Protein AF-A0A081D1H1-F1 (afdb_monomer_lite)

Organism: NCBI:txid1368415

Radius of gyration: 19.1 Å; chains: 1; bounding box: 32×38×66 Å

pLDDT: mean 83.05, std 12.56, range [52.34, 97.0]

Foldseek 3Di:
DVVDDLLRLLVVLVVLLVLLVVLCVLLQNDDDPDDDLSVVSNVVSVCSVVVNDDPVVSVVSVVVSVVSNVVSVVSVVVVHHDDDDDPPDDDPPDDDD

Sequence (97 aa):
MERLDAFQKRRMLERAVATIADLRDAAGIPKGPGRDIVLDIHTTALSVERGWRNDRQVREAFLLAAGMIRDLHIVLDSGTKVSLVLNRTGFAGGSNF

Secondary structure (DSSP, 8-state):
-TTS-HHHHHHHHHHHHHHHHHHHHHTT----SS--HHHHHHHHHHHHTTT-S-HHHHHHHHHHHHHHHHHHHHHHHTT------------------

Structure (mmCIF, N/CA/C/O backbone):
data_AF-A0A081D1H1-F1
#
_entry.id   AF-A0A081D1H1-F1
#
loop_
_atom_site.group_PDB
_atom_site.id
_atom_site.type_symbol
_atom_site.label_atom_id
_atom_site.label_alt_id
_atom_site.label_comp_id
_atom_site.label_asym_id
_atom_site.label_entity_id
_atom_site.label_seq_id
_atom_site.pdbx_PDB_ins_code
_atom_site.Cartn_x
_atom_site.Cartn_y
_atom_site.Cartn_z
_atom_site.occupancy
_atom_site.B_iso_or_equiv
_atom_site.auth_seq_id
_atom_site.auth_comp_id
_atom_site.auth_asym_id
_atom_site.auth_atom_id
_atom_site.pdbx_PDB_model_num
ATOM 1 N N . MET A 1 1 ? 4.954 -11.660 -14.137 1.00 57.94 1 MET A N 1
ATOM 2 C CA . MET A 1 1 ? 5.851 -10.484 -14.207 1.00 57.94 1 MET A CA 1
ATOM 3 C C . MET A 1 1 ? 6.349 -10.230 -15.622 1.00 57.94 1 MET A C 1
ATOM 5 O O . MET A 1 1 ? 6.430 -9.067 -15.980 1.00 57.94 1 MET A O 1
ATOM 9 N N . GLU A 1 2 ? 6.602 -11.266 -16.433 1.00 59.81 2 GLU A N 1
ATOM 10 C CA . GLU A 1 2 ? 7.056 -11.136 -17.837 1.00 59.81 2 GLU A CA 1
ATOM 11 C C . GLU A 1 2 ? 6.079 -10.434 -18.798 1.00 59.81 2 GLU A C 1
ATOM 13 O O . GLU A 1 2 ? 6.488 -10.005 -19.866 1.00 59.81 2 GLU A O 1
ATOM 18 N N . ARG A 1 3 ? 4.797 -10.284 -18.435 1.00 68.75 3 ARG A N 1
ATOM 19 C CA . ARG A 1 3 ? 3.779 -9.624 -19.278 1.00 68.75 3 ARG A CA 1
ATOM 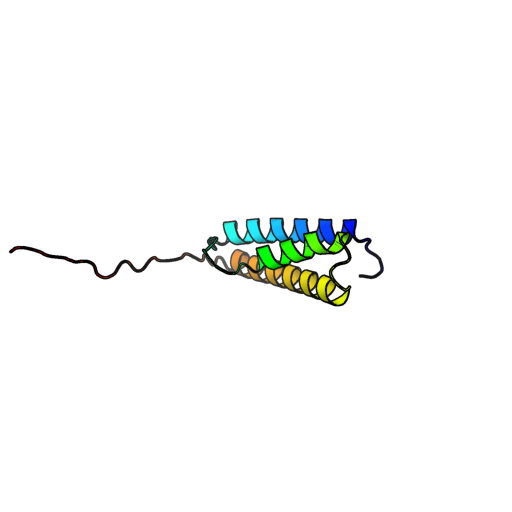20 C C . ARG A 1 3 ? 3.586 -8.126 -19.020 1.00 68.75 3 ARG A C 1
ATOM 22 O O . ARG A 1 3 ? 2.798 -7.518 -19.732 1.00 68.75 3 ARG A O 1
ATOM 29 N N . LEU A 1 4 ? 4.221 -7.561 -17.990 1.00 77.56 4 LEU A N 1
ATOM 30 C CA . LEU A 1 4 ? 4.087 -6.141 -17.653 1.00 77.56 4 LEU A CA 1
ATOM 31 C C . LEU A 1 4 ? 5.370 -5.404 -18.018 1.00 77.56 4 LEU A C 1
ATOM 33 O O . LEU A 1 4 ? 6.455 -5.822 -17.603 1.00 77.56 4 LEU A O 1
ATOM 37 N N . ASP A 1 5 ? 5.240 -4.294 -18.736 1.00 85.69 5 ASP A N 1
ATOM 38 C CA . ASP A 1 5 ? 6.367 -3.396 -18.970 1.00 85.69 5 ASP A CA 1
ATOM 39 C C . ASP A 1 5 ? 6.758 -2.637 -17.682 1.00 85.69 5 ASP A C 1
ATOM 41 O O . ASP A 1 5 ? 6.074 -2.688 -16.650 1.00 85.69 5 ASP A O 1
ATOM 45 N N . ALA A 1 6 ? 7.905 -1.955 -17.708 1.00 84.69 6 ALA A N 1
ATOM 46 C CA . ALA A 1 6 ? 8.422 -1.236 -16.545 1.00 84.69 6 ALA A CA 1
ATOM 47 C C . ALA A 1 6 ? 7.479 -0.115 -16.065 1.00 84.69 6 ALA A C 1
ATOM 49 O O . ALA A 1 6 ? 7.323 0.077 -14.856 1.00 84.69 6 ALA A O 1
ATOM 50 N N . PHE A 1 7 ? 6.807 0.571 -16.993 1.00 87.19 7 PHE A N 1
ATOM 51 C CA . PHE A 1 7 ? 5.856 1.639 -16.691 1.00 87.19 7 PHE A CA 1
ATOM 52 C C . PHE A 1 7 ? 4.606 1.086 -15.998 1.00 87.19 7 PHE A C 1
ATOM 54 O O . PHE A 1 7 ? 4.170 1.609 -14.972 1.00 87.19 7 PHE A O 1
ATOM 61 N N . GLN A 1 8 ? 4.060 -0.020 -16.502 1.00 90.12 8 GLN A N 1
ATOM 62 C CA . GLN A 1 8 ? 2.934 -0.735 -15.915 1.00 90.12 8 GLN A CA 1
ATOM 63 C C . GLN A 1 8 ? 3.286 -1.257 -14.520 1.00 90.12 8 GLN A C 1
ATOM 65 O O . GLN A 1 8 ? 2.516 -1.057 -13.579 1.00 90.12 8 GLN A O 1
ATOM 70 N N . LYS A 1 9 ? 4.471 -1.862 -14.355 1.00 89.88 9 LYS A N 1
ATOM 71 C CA . LYS A 1 9 ? 4.977 -2.314 -13.049 1.00 89.88 9 LYS A CA 1
ATOM 72 C C . LYS A 1 9 ? 5.069 -1.146 -12.056 1.00 89.88 9 LYS A C 1
ATOM 74 O O . LYS A 1 9 ? 4.540 -1.261 -10.949 1.00 89.88 9 LYS A O 1
ATOM 79 N N . ARG A 1 10 ? 5.665 -0.010 -12.450 1.00 90.94 10 ARG A N 1
ATOM 80 C CA . ARG A 1 10 ? 5.724 1.208 -11.618 1.00 90.94 10 ARG A CA 1
ATOM 81 C C . ARG A 1 10 ? 4.325 1.679 -11.239 1.00 90.94 10 ARG A C 1
ATOM 83 O O . ARG A 1 10 ? 4.027 1.830 -10.057 1.00 90.94 10 ARG A O 1
ATOM 90 N N . ARG A 1 11 ? 3.458 1.885 -12.233 1.00 92.62 11 ARG A N 1
ATOM 91 C CA . ARG A 1 11 ? 2.123 2.455 -12.035 1.00 92.62 11 ARG A CA 1
ATOM 92 C C . ARG A 1 11 ? 1.269 1.600 -11.106 1.00 92.62 11 ARG A C 1
ATOM 94 O O . ARG A 1 11 ? 0.512 2.138 -10.302 1.00 92.62 11 ARG A O 1
ATOM 101 N N . MET A 1 12 ? 1.377 0.277 -11.197 1.00 93.88 12 MET A N 1
ATOM 102 C CA . MET A 1 12 ? 0.658 -0.615 -10.291 1.00 93.88 12 MET A CA 1
ATOM 103 C C . MET A 1 12 ? 1.189 -0.537 -8.855 1.00 93.88 12 MET A C 1
ATOM 105 O O . MET A 1 12 ? 0.380 -0.503 -7.932 1.00 93.88 12 MET A O 1
ATOM 109 N N . LEU A 1 13 ? 2.510 -0.458 -8.650 1.00 93.44 13 LEU A N 1
ATOM 110 C CA . LEU A 1 13 ? 3.082 -0.277 -7.310 1.00 93.44 13 LEU A CA 1
ATOM 111 C C . LEU A 1 13 ? 2.707 1.081 -6.702 1.00 93.44 13 LEU A C 1
ATOM 113 O O . LEU A 1 13 ? 2.359 1.139 -5.529 1.00 93.44 13 LEU A O 1
ATOM 117 N N . GLU A 1 14 ? 2.704 2.159 -7.490 1.00 93.94 14 GLU A N 1
ATOM 118 C CA . GLU A 1 14 ? 2.231 3.480 -7.043 1.00 93.94 14 GLU A CA 1
ATOM 119 C C . GLU A 1 14 ? 0.766 3.447 -6.602 1.00 93.94 14 GLU A C 1
ATOM 121 O O . GLU A 1 14 ? 0.411 4.000 -5.562 1.00 93.94 14 GLU A O 1
ATOM 126 N N . ARG A 1 15 ? -0.092 2.763 -7.369 1.00 95.19 15 ARG A N 1
ATOM 127 C CA . ARG A 1 15 ? -1.496 2.575 -6.987 1.00 95.19 15 ARG A CA 1
ATOM 128 C C . ARG A 1 15 ? -1.623 1.768 -5.703 1.00 95.19 15 ARG A C 1
ATOM 130 O O . ARG A 1 15 ? -2.408 2.148 -4.845 1.00 95.19 15 ARG A O 1
ATOM 137 N N . ALA A 1 16 ? -0.845 0.697 -5.556 1.00 95.50 16 ALA A N 1
ATOM 138 C CA . ALA A 1 16 ? -0.847 -0.099 -4.335 1.00 95.50 16 ALA A CA 1
ATOM 139 C C . ALA A 1 16 ? -0.404 0.730 -3.119 1.00 95.50 16 ALA A C 1
ATOM 141 O O . ALA A 1 16 ? -1.031 0.645 -2.071 1.00 95.50 16 ALA A O 1
ATOM 142 N N . VAL A 1 17 ? 0.613 1.584 -3.272 1.00 94.62 17 VAL A N 1
ATOM 143 C CA . VAL A 1 17 ? 1.055 2.533 -2.237 1.00 94.62 17 VAL A CA 1
ATOM 144 C C . VAL A 1 17 ? -0.076 3.472 -1.818 1.00 94.62 17 VAL A C 1
ATOM 146 O O . VAL A 1 17 ? -0.324 3.605 -0.621 1.00 94.62 17 VAL A O 1
ATOM 149 N N . ALA A 1 18 ? -0.783 4.079 -2.777 1.00 94.75 18 ALA A N 1
ATOM 150 C CA . ALA A 1 18 ? -1.918 4.955 -2.482 1.00 94.75 18 ALA A CA 1
ATOM 151 C C . ALA A 1 18 ? -3.029 4.200 -1.735 1.00 94.75 18 ALA A C 1
ATOM 153 O O . ALA A 1 18 ? -3.451 4.629 -0.667 1.00 94.75 18 ALA A O 1
ATOM 154 N N . THR A 1 19 ? -3.413 3.015 -2.221 1.00 96.12 19 THR A N 1
ATOM 155 C CA . THR A 1 19 ? -4.417 2.170 -1.561 1.00 96.12 19 THR A CA 1
ATOM 156 C C . THR A 1 19 ? -4.011 1.786 -0.138 1.00 96.12 19 THR A C 1
ATOM 158 O O . THR A 1 19 ? -4.831 1.854 0.770 1.00 96.12 19 THR A O 1
ATOM 161 N N . ILE A 1 20 ? -2.751 1.409 0.094 1.00 95.38 20 ILE A N 1
ATOM 162 C CA . ILE A 1 20 ? -2.263 1.072 1.438 1.00 95.38 20 ILE A CA 1
ATOM 163 C C . ILE A 1 20 ? -2.303 2.300 2.355 1.00 95.38 20 ILE A C 1
ATOM 165 O O . ILE A 1 20 ? -2.658 2.164 3.524 1.00 95.38 20 ILE A O 1
ATOM 169 N N . ALA A 1 21 ? -1.948 3.486 1.854 1.00 92.50 21 ALA A N 1
ATOM 170 C CA . ALA A 1 21 ? -2.019 4.721 2.630 1.00 92.50 21 ALA A CA 1
ATOM 171 C C . ALA A 1 21 ? -3.463 5.039 3.047 1.00 92.50 21 ALA A C 1
ATOM 173 O O . ALA A 1 21 ? -3.704 5.263 4.231 1.00 92.50 21 ALA A O 1
ATOM 174 N N . ASP A 1 22 ? -4.412 4.954 2.114 1.00 93.94 22 ASP A N 1
ATOM 175 C CA . ASP A 1 22 ? -5.833 5.194 2.384 1.00 93.94 22 ASP A CA 1
ATOM 176 C C . ASP A 1 22 ? -6.392 4.190 3.406 1.00 93.94 22 ASP A C 1
ATOM 178 O O . ASP A 1 22 ? -7.078 4.569 4.356 1.00 93.94 22 ASP A O 1
ATOM 182 N N . LEU A 1 23 ? -6.055 2.903 3.259 1.00 94.12 23 LEU A N 1
ATOM 183 C CA . LEU A 1 23 ? -6.482 1.852 4.186 1.00 94.12 23 LEU A CA 1
ATOM 184 C C . LEU A 1 23 ? -5.869 2.026 5.586 1.00 94.12 23 LEU A C 1
ATOM 186 O O . LEU A 1 23 ? -6.545 1.790 6.586 1.00 94.12 23 LEU A O 1
ATOM 190 N N . ARG A 1 24 ? -4.603 2.456 5.679 1.00 92.06 24 ARG A N 1
ATOM 191 C CA . ARG A 1 24 ? -3.958 2.776 6.964 1.00 92.06 24 ARG A CA 1
ATOM 192 C C . ARG A 1 24 ? -4.632 3.956 7.645 1.00 92.06 24 ARG A C 1
ATOM 194 O O . ARG A 1 24 ? -4.908 3.871 8.840 1.00 92.06 24 ARG A O 1
ATOM 201 N N . ASP A 1 25 ? -4.914 5.010 6.887 1.00 90.94 25 ASP A N 1
ATOM 202 C CA . ASP A 1 25 ? -5.590 6.200 7.393 1.00 90.94 25 ASP A CA 1
ATOM 203 C C . ASP A 1 25 ? -7.010 5.826 7.885 1.00 90.94 25 ASP A C 1
ATOM 205 O O . ASP A 1 25 ? -7.398 6.204 8.992 1.00 90.94 25 ASP A O 1
ATOM 209 N N . ALA A 1 26 ? -7.739 4.970 7.155 1.00 91.50 26 ALA A N 1
ATOM 210 C CA . ALA A 1 26 ? -9.041 4.434 7.575 1.00 91.50 26 ALA A CA 1
ATOM 211 C C . ALA A 1 26 ? -8.971 3.556 8.844 1.00 91.50 26 ALA A C 1
ATOM 213 O O . ALA A 1 26 ? -9.862 3.621 9.694 1.00 91.50 26 ALA A O 1
ATOM 214 N N . ALA A 1 27 ? -7.906 2.764 9.003 1.00 89.56 27 ALA A N 1
ATOM 215 C CA . ALA A 1 27 ? -7.675 1.923 10.183 1.00 89.56 27 ALA A CA 1
ATOM 216 C C . ALA A 1 27 ? -7.183 2.721 11.411 1.00 89.56 27 ALA A C 1
ATOM 218 O O . ALA A 1 27 ? -7.041 2.166 12.506 1.00 89.56 27 ALA A O 1
ATOM 219 N N . GLY A 1 28 ? -6.907 4.018 11.237 1.00 88.75 28 GLY A N 1
ATOM 220 C CA . GLY A 1 28 ? -6.343 4.892 12.264 1.00 88.75 28 GLY A CA 1
ATOM 221 C C . GLY A 1 28 ? -4.839 4.707 12.482 1.00 88.75 28 GLY A C 1
ATOM 222 O O . GLY A 1 28 ? -4.298 5.262 13.433 1.00 88.75 28 GLY A O 1
ATOM 223 N N . ILE A 1 29 ? -4.147 3.954 11.619 1.00 87.69 29 ILE A N 1
ATOM 224 C CA . ILE A 1 29 ? -2.712 3.676 11.745 1.00 87.69 29 ILE A CA 1
ATOM 225 C C . ILE A 1 29 ? -1.928 4.950 11.399 1.00 87.69 29 ILE A C 1
ATOM 227 O O . ILE A 1 29 ? -1.855 5.323 10.226 1.00 87.69 29 ILE A O 1
ATOM 231 N N . PRO A 1 30 ? -1.278 5.602 12.375 1.00 79.06 30 PRO A N 1
ATOM 232 C CA . PRO A 1 30 ? -0.599 6.862 12.124 1.00 79.06 30 PRO A CA 1
ATOM 233 C C . PRO A 1 30 ? 0.690 6.674 11.314 1.00 79.06 30 PRO A C 1
ATOM 235 O O . PRO A 1 30 ? 1.326 5.613 11.307 1.00 79.06 30 PRO A O 1
ATOM 238 N N . LYS A 1 31 ? 1.099 7.753 10.644 1.00 78.50 31 LYS A N 1
ATOM 239 C CA . LYS A 1 31 ? 2.401 7.87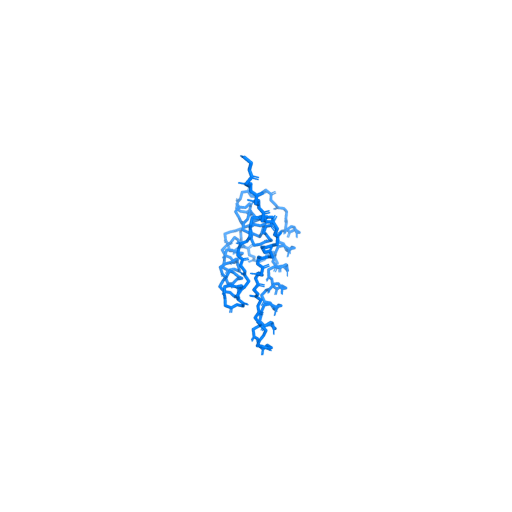5 9.977 1.00 78.50 31 LYS A CA 1
ATOM 240 C C . LYS A 1 31 ? 3.408 8.334 11.036 1.00 78.50 31 LYS A C 1
ATOM 242 O O . LYS A 1 31 ? 3.256 9.414 11.600 1.00 78.50 31 LYS A O 1
ATOM 247 N N . GLY A 1 32 ? 4.371 7.479 11.372 1.00 69.06 32 GLY A N 1
ATOM 248 C CA . GLY A 1 32 ? 5.348 7.731 12.435 1.00 69.06 32 GLY A CA 1
ATOM 249 C C . GLY A 1 32 ? 6.736 8.094 11.896 1.00 69.06 32 GLY A C 1
ATOM 250 O O . GLY A 1 32 ? 7.057 7.741 10.760 1.00 69.06 32 GLY A O 1
ATOM 251 N N . PRO A 1 33 ? 7.585 8.762 12.699 1.00 64.62 33 PRO A N 1
ATOM 252 C CA . PRO A 1 33 ? 8.991 8.948 12.365 1.00 64.62 33 PRO A CA 1
ATOM 253 C C . PRO A 1 33 ? 9.700 7.590 12.444 1.00 64.62 33 PRO A C 1
ATOM 255 O O . PRO A 1 33 ? 9.917 7.046 13.523 1.00 64.62 33 PRO A O 1
ATOM 258 N N . GLY A 1 34 ? 10.012 6.999 11.294 1.00 71.06 34 GLY A N 1
ATOM 259 C CA . GLY A 1 34 ? 10.642 5.686 11.227 1.00 71.06 34 GLY A CA 1
ATOM 260 C C . GLY A 1 34 ? 10.619 5.099 9.824 1.00 71.06 34 GLY A C 1
ATOM 261 O O . GLY A 1 34 ? 10.096 5.700 8.886 1.00 71.06 34 GLY A O 1
ATOM 262 N N . ARG A 1 35 ? 11.203 3.908 9.682 1.00 74.88 35 ARG A N 1
ATOM 263 C CA . ARG A 1 35 ? 11.157 3.165 8.424 1.00 74.88 35 ARG A CA 1
ATOM 264 C C . ARG A 1 35 ? 9.714 2.762 8.134 1.00 74.88 35 ARG A C 1
ATOM 266 O O . ARG A 1 35 ? 9.133 1.967 8.868 1.00 74.88 35 ARG A O 1
ATOM 273 N N . ASP A 1 36 ? 9.164 3.301 7.054 1.00 83.19 36 ASP A N 1
ATOM 274 C CA . ASP A 1 36 ? 7.825 2.970 6.581 1.00 83.19 36 ASP A CA 1
ATOM 275 C C . ASP A 1 36 ? 7.922 1.998 5.400 1.00 83.19 36 ASP A C 1
A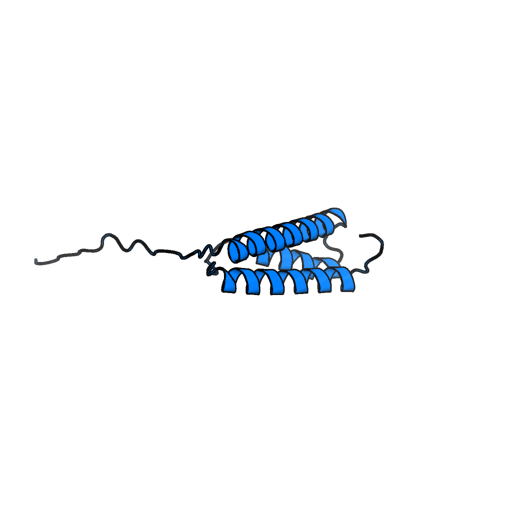TOM 277 O O . ASP A 1 36 ? 8.505 2.314 4.364 1.00 83.19 36 ASP A O 1
ATOM 281 N N . ILE A 1 37 ? 7.329 0.812 5.537 1.00 84.19 37 ILE A N 1
ATOM 282 C CA . ILE A 1 37 ? 7.302 -0.189 4.461 1.00 84.19 37 ILE A CA 1
ATOM 283 C C . ILE A 1 37 ? 6.602 0.364 3.207 1.00 84.19 37 ILE A C 1
ATOM 285 O O . ILE A 1 37 ? 6.983 0.026 2.087 1.00 84.19 37 ILE A O 1
ATOM 289 N N . VAL A 1 38 ? 5.632 1.271 3.360 1.00 86.56 38 VAL A N 1
ATOM 290 C CA . VAL A 1 38 ? 4.982 1.953 2.230 1.00 86.56 38 VAL A CA 1
ATOM 291 C C . VAL A 1 38 ? 5.990 2.799 1.447 1.00 86.56 38 VAL A C 1
ATOM 293 O O . VAL A 1 38 ? 5.961 2.813 0.214 1.00 86.56 38 VAL A O 1
ATOM 296 N N . LEU A 1 39 ? 6.932 3.446 2.143 1.00 87.31 39 LEU A N 1
ATOM 297 C CA . LEU A 1 39 ? 8.020 4.201 1.521 1.00 87.31 39 LEU A CA 1
ATOM 298 C C . LEU A 1 39 ? 9.015 3.274 0.807 1.00 87.31 39 LEU A C 1
ATOM 300 O O . LEU A 1 39 ? 9.479 3.607 -0.284 1.00 87.31 39 LEU A O 1
ATOM 304 N N . ASP A 1 40 ? 9.301 2.096 1.364 1.00 87.62 40 ASP A N 1
ATOM 305 C CA . ASP A 1 40 ? 10.156 1.090 0.716 1.00 87.62 40 ASP A CA 1
ATOM 306 C C . ASP A 1 40 ? 9.527 0.572 -0.596 1.00 87.62 40 ASP A C 1
ATOM 308 O O . ASP A 1 40 ? 10.213 0.434 -1.619 1.00 87.62 40 ASP A O 1
ATOM 312 N N . ILE A 1 41 ? 8.208 0.336 -0.604 1.00 88.56 41 ILE A N 1
ATOM 313 C CA . ILE A 1 41 ? 7.457 -0.062 -1.807 1.00 88.56 41 ILE A CA 1
ATOM 314 C C . ILE A 1 41 ? 7.472 1.072 -2.840 1.00 88.56 41 ILE A C 1
ATOM 316 O O . ILE A 1 41 ? 7.752 0.823 -4.016 1.00 88.56 41 ILE A O 1
ATOM 320 N N . HIS A 1 42 ? 7.241 2.318 -2.417 1.00 88.44 42 HIS A N 1
ATOM 321 C CA . HIS A 1 42 ? 7.285 3.479 -3.309 1.00 88.44 42 HIS A CA 1
ATOM 322 C C . HIS A 1 42 ? 8.679 3.685 -3.917 1.00 88.44 42 HIS A C 1
ATOM 324 O O . HIS A 1 42 ? 8.820 3.854 -5.127 1.00 88.44 42 HIS A O 1
ATOM 330 N N . THR A 1 43 ? 9.729 3.564 -3.104 1.00 88.31 43 THR A N 1
ATOM 331 C CA . THR A 1 43 ? 11.123 3.628 -3.562 1.00 88.31 43 THR A CA 1
ATOM 332 C C . THR A 1 43 ? 11.408 2.540 -4.595 1.00 88.31 43 THR A C 1
ATOM 334 O O . THR A 1 43 ? 12.045 2.796 -5.620 1.00 88.31 43 THR A O 1
ATOM 337 N N . THR A 1 44 ? 10.897 1.326 -4.374 1.00 86.44 44 THR A N 1
ATOM 338 C CA . THR A 1 44 ? 11.016 0.236 -5.349 1.00 86.44 44 THR A CA 1
ATOM 339 C C . THR A 1 44 ? 10.301 0.582 -6.653 1.00 86.44 44 THR A C 1
ATOM 341 O O . THR A 1 44 ? 10.904 0.402 -7.707 1.00 86.44 44 THR A O 1
ATOM 344 N N . ALA A 1 45 ? 9.093 1.155 -6.599 1.00 86.19 45 ALA A N 1
ATOM 345 C CA . ALA A 1 45 ? 8.344 1.600 -7.778 1.00 86.19 45 ALA A CA 1
ATOM 346 C C . ALA A 1 45 ? 9.145 2.595 -8.635 1.00 86.19 45 ALA A C 1
ATOM 348 O O . ALA A 1 45 ? 9.299 2.389 -9.839 1.00 86.19 45 ALA A O 1
ATOM 349 N N . LEU A 1 46 ? 9.733 3.619 -8.006 1.00 87.19 46 LEU A N 1
ATOM 350 C CA . LEU A 1 46 ? 10.570 4.621 -8.682 1.00 87.19 46 LEU A CA 1
ATOM 351 C C . LEU A 1 46 ? 11.842 4.020 -9.304 1.00 87.19 46 LEU A C 1
ATOM 353 O O . LEU A 1 46 ? 12.387 4.557 -10.268 1.00 87.19 46 LEU A O 1
ATOM 357 N N . SER A 1 47 ? 12.312 2.897 -8.761 1.00 86.00 47 SER A N 1
ATOM 358 C CA . SER A 1 47 ? 13.512 2.199 -9.228 1.00 86.00 47 SER A CA 1
ATOM 359 C C . SER A 1 47 ? 13.252 1.287 -10.433 1.00 86.00 47 SER A C 1
ATOM 361 O O . SER A 1 47 ? 14.203 0.931 -11.130 1.00 86.00 47 SER A O 1
ATOM 363 N N . VAL A 1 48 ? 11.992 0.895 -10.681 1.00 82.62 48 VAL A N 1
ATOM 364 C CA . VAL A 1 48 ? 11.625 -0.056 -11.748 1.00 82.62 48 VAL A CA 1
ATOM 365 C C . VAL A 1 48 ? 11.955 0.503 -13.128 1.00 82.62 48 VAL A C 1
ATOM 367 O O . VAL A 1 48 ? 12.606 -0.171 -13.919 1.00 82.62 48 VAL A O 1
ATOM 370 N N . GLU A 1 49 ? 11.562 1.745 -13.412 1.00 76.31 49 GLU A N 1
ATOM 371 C CA . GLU A 1 49 ? 11.824 2.367 -14.720 1.00 76.31 49 GLU A CA 1
ATOM 372 C C . GLU A 1 49 ? 13.300 2.678 -14.953 1.00 76.31 49 GLU A C 1
ATOM 374 O O . GLU A 1 49 ? 13.747 2.744 -16.092 1.00 76.31 49 GLU A O 1
ATOM 379 N N . ARG A 1 50 ? 14.076 2.825 -13.875 1.00 75.50 50 ARG A N 1
ATOM 380 C CA . ARG A 1 50 ? 15.522 3.046 -13.960 1.00 75.50 50 ARG A CA 1
ATOM 381 C C . ARG A 1 50 ? 16.304 1.755 -14.228 1.00 75.50 50 ARG A C 1
ATOM 383 O O . ARG A 1 50 ? 17.516 1.816 -14.398 1.00 75.50 50 ARG A O 1
ATOM 390 N N . GLY A 1 51 ? 15.643 0.592 -14.223 1.00 72.12 51 GLY A N 1
ATOM 391 C CA . GLY A 1 51 ? 16.291 -0.716 -14.365 1.00 72.12 51 GLY A CA 1
ATOM 392 C C . GLY A 1 51 ? 17.173 -1.101 -13.171 1.00 72.12 51 GLY A C 1
ATOM 393 O O . GLY A 1 51 ? 17.962 -2.035 -13.255 1.00 72.12 51 GLY A O 1
ATOM 394 N N . TRP A 1 52 ? 17.060 -0.388 -12.046 1.00 72.81 52 TRP A N 1
ATOM 395 C CA . TRP A 1 52 ? 17.931 -0.564 -10.875 1.00 72.81 52 TRP A CA 1
ATOM 396 C C . TRP A 1 52 ? 17.528 -1.745 -9.983 1.00 72.81 52 TRP A C 1
ATOM 398 O O . TRP A 1 52 ? 18.226 -2.071 -9.025 1.00 72.81 52 TRP A O 1
ATOM 408 N N . ARG A 1 53 ? 16.387 -2.379 -10.267 1.00 72.69 53 ARG A N 1
ATOM 409 C CA . ARG A 1 53 ? 15.854 -3.522 -9.520 1.00 72.69 53 ARG A CA 1
ATOM 410 C C . ARG A 1 53 ? 15.641 -4.696 -10.460 1.00 72.69 53 ARG A C 1
ATOM 412 O O . ARG A 1 53 ? 15.106 -4.528 -11.551 1.00 72.69 53 ARG A O 1
ATOM 419 N N . ASN A 1 54 ? 16.022 -5.888 -10.012 1.00 78.50 54 ASN A N 1
ATOM 420 C CA . ASN A 1 54 ? 15.758 -7.113 -10.763 1.00 78.50 54 ASN A CA 1
ATOM 421 C C . ASN A 1 54 ? 14.289 -7.554 -10.610 1.00 78.50 54 ASN A C 1
ATOM 423 O O . ASN A 1 54 ? 13.598 -7.174 -9.661 1.00 78.50 54 ASN A O 1
ATOM 427 N N . ASP A 1 55 ? 13.810 -8.397 -11.527 1.00 80.88 55 ASP A N 1
ATOM 428 C CA . ASP A 1 55 ? 12.412 -8.853 -11.542 1.00 80.88 55 ASP A CA 1
ATOM 429 C C . ASP A 1 55 ? 11.983 -9.563 -10.249 1.00 80.88 55 ASP A C 1
ATOM 431 O O . ASP A 1 55 ? 10.810 -9.508 -9.868 1.00 80.88 55 ASP A O 1
ATOM 435 N N . ARG A 1 56 ? 12.924 -10.192 -9.533 1.00 85.44 56 ARG A N 1
ATOM 436 C CA . ARG A 1 56 ? 12.660 -10.808 -8.229 1.00 85.44 56 ARG A CA 1
ATOM 437 C C . ARG A 1 56 ? 12.308 -9.759 -7.175 1.00 85.44 56 ARG A C 1
ATOM 439 O O . ARG A 1 56 ? 11.305 -9.928 -6.492 1.00 85.44 56 ARG A O 1
ATOM 446 N N . GLN A 1 57 ? 13.075 -8.676 -7.075 1.00 85.81 57 GLN A N 1
ATOM 447 C CA . GLN A 1 57 ? 12.814 -7.584 -6.132 1.00 85.81 57 GLN A CA 1
ATOM 448 C C . GLN A 1 57 ? 11.490 -6.882 -6.435 1.00 85.81 57 GLN A C 1
ATOM 450 O O . GLN A 1 57 ? 10.728 -6.570 -5.523 1.00 85.81 57 GLN A O 1
ATOM 455 N N . VAL A 1 58 ? 11.180 -6.680 -7.719 1.00 87.12 58 VAL A N 1
ATOM 456 C CA . VAL A 1 58 ? 9.883 -6.125 -8.124 1.00 87.12 58 VAL A CA 1
ATOM 457 C C . VAL A 1 58 ? 8.759 -7.074 -7.707 1.00 87.12 58 VAL A C 1
ATOM 459 O O . VAL A 1 58 ? 7.803 -6.649 -7.064 1.00 87.12 58 VAL A O 1
ATOM 462 N N . ARG A 1 59 ? 8.888 -8.377 -7.984 1.00 90.19 59 ARG A N 1
ATOM 463 C CA . ARG A 1 59 ? 7.922 -9.395 -7.542 1.00 90.19 59 ARG A CA 1
ATOM 464 C C . ARG A 1 59 ? 7.729 -9.406 -6.028 1.00 90.19 59 ARG A C 1
ATOM 466 O O . ARG A 1 59 ? 6.590 -9.480 -5.579 1.00 90.19 59 ARG A O 1
ATOM 473 N N . GLU A 1 60 ? 8.807 -9.335 -5.257 1.00 92.19 60 GLU A N 1
ATOM 474 C CA . GLU A 1 60 ? 8.753 -9.280 -3.794 1.00 92.19 60 GLU A CA 1
ATOM 475 C C . GLU A 1 60 ? 7.994 -8.034 -3.310 1.00 92.19 60 GLU A C 1
ATOM 477 O O . GLU A 1 60 ? 7.121 -8.164 -2.455 1.00 92.19 60 GLU A O 1
ATOM 482 N N . ALA A 1 61 ? 8.212 -6.863 -3.920 1.00 92.06 61 ALA A N 1
ATOM 483 C CA . ALA A 1 61 ? 7.462 -5.647 -3.592 1.00 92.06 61 ALA A CA 1
ATOM 484 C C . ALA A 1 61 ? 5.959 -5.768 -3.898 1.00 92.06 61 ALA A C 1
ATOM 486 O O . ALA A 1 61 ? 5.132 -5.329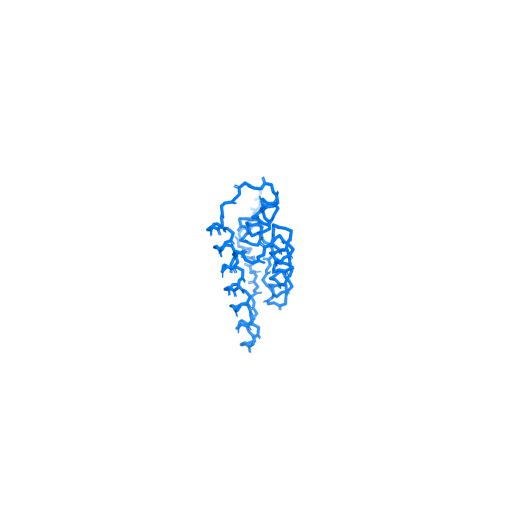 -3.102 1.00 92.06 61 ALA A O 1
ATOM 487 N N . PHE A 1 62 ? 5.587 -6.408 -5.010 1.00 93.69 62 PHE A N 1
ATOM 488 C CA . PHE A 1 62 ? 4.181 -6.670 -5.330 1.00 93.69 62 PHE A CA 1
ATOM 489 C C . PHE A 1 62 ? 3.517 -7.633 -4.344 1.00 93.69 62 PHE A C 1
ATOM 491 O O . PHE A 1 62 ? 2.375 -7.409 -3.949 1.00 93.69 62 PHE A O 1
ATOM 498 N N . LEU A 1 63 ? 4.214 -8.700 -3.944 1.00 95.62 63 LEU A N 1
ATOM 499 C CA . LEU A 1 63 ? 3.695 -9.649 -2.957 1.00 95.62 63 LEU A CA 1
ATOM 500 C C . LEU A 1 63 ? 3.539 -8.995 -1.585 1.00 95.62 63 LEU A C 1
ATOM 502 O O . LEU A 1 63 ? 2.523 -9.209 -0.928 1.00 95.62 63 LEU A O 1
ATOM 506 N N . LEU A 1 64 ? 4.504 -8.165 -1.187 1.00 95.69 64 LEU A N 1
ATOM 507 C CA . LEU A 1 64 ? 4.433 -7.393 0.047 1.00 95.69 64 LEU A CA 1
ATOM 508 C C . LEU A 1 64 ? 3.241 -6.433 0.030 1.00 95.69 64 LEU A C 1
ATOM 510 O O . LEU A 1 64 ? 2.438 -6.442 0.957 1.00 95.69 64 LEU A O 1
ATOM 514 N N . ALA A 1 65 ? 3.076 -5.667 -1.052 1.00 95.69 65 ALA A N 1
ATOM 515 C CA . ALA A 1 65 ? 1.948 -4.757 -1.204 1.00 95.69 65 ALA A CA 1
ATOM 516 C C . ALA A 1 65 ? 0.598 -5.497 -1.158 1.00 95.69 65 ALA A C 1
ATOM 518 O O . ALA A 1 65 ? -0.321 -5.069 -0.465 1.00 95.69 65 ALA A O 1
ATOM 519 N N . ALA A 1 66 ? 0.484 -6.639 -1.844 1.00 97.00 66 ALA A N 1
ATOM 520 C CA . ALA A 1 66 ? -0.725 -7.461 -1.825 1.00 97.00 66 ALA A CA 1
ATOM 521 C C . ALA A 1 66 ? -1.032 -8.037 -0.431 1.00 97.00 66 ALA A C 1
ATOM 523 O O . ALA A 1 66 ? -2.198 -8.088 -0.039 1.00 97.00 66 ALA A O 1
ATOM 524 N N . GLY A 1 67 ? -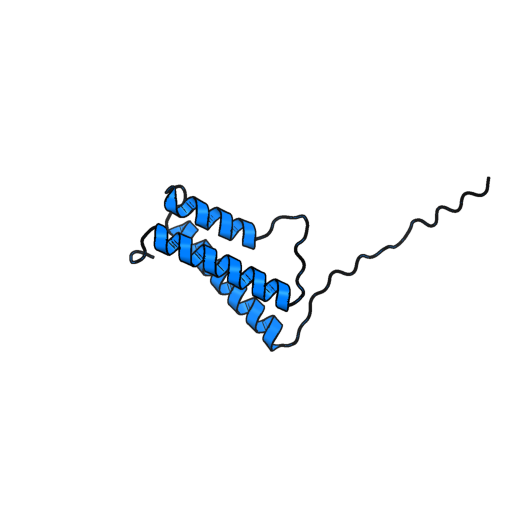0.001 -8.452 0.315 1.00 96.50 67 GLY A N 1
ATOM 525 C CA . GLY A 1 67 ? -0.132 -8.877 1.709 1.00 96.50 67 GLY A CA 1
ATOM 526 C C . GLY A 1 67 ? -0.666 -7.749 2.589 1.00 96.50 67 GLY A C 1
ATOM 527 O O . GLY A 1 67 ? -1.695 -7.914 3.230 1.00 96.50 67 GLY A O 1
ATOM 528 N N . MET A 1 68 ? -0.055 -6.563 2.512 1.00 95.50 68 MET A N 1
ATOM 529 C CA . MET A 1 68 ? -0.486 -5.400 3.295 1.00 95.50 68 MET A CA 1
ATOM 530 C C . MET A 1 68 ? -1.932 -4.987 3.006 1.00 95.50 68 MET A C 1
ATOM 532 O O . MET A 1 68 ? -2.681 -4.712 3.937 1.00 95.50 68 MET A O 1
ATOM 536 N N . ILE A 1 69 ? -2.340 -4.953 1.734 1.00 96.56 69 ILE A N 1
ATOM 537 C CA . ILE A 1 69 ? -3.724 -4.619 1.362 1.00 96.56 69 ILE A CA 1
ATOM 538 C C . ILE A 1 69 ? -4.701 -5.619 1.990 1.00 96.56 69 ILE A C 1
ATOM 540 O O . ILE A 1 69 ? -5.713 -5.213 2.555 1.00 96.56 69 ILE A O 1
ATOM 544 N N . ARG A 1 70 ? -4.390 -6.921 1.930 1.00 96.44 70 ARG A N 1
ATOM 545 C CA . ARG A 1 70 ? -5.216 -7.967 2.546 1.00 96.44 70 ARG A CA 1
ATOM 546 C C . ARG A 1 70 ? -5.314 -7.788 4.057 1.00 96.44 70 ARG A C 1
ATOM 548 O O . ARG A 1 70 ? -6.418 -7.807 4.589 1.00 96.44 70 ARG A O 1
ATOM 555 N N . ASP A 1 71 ? -4.181 -7.614 4.725 1.00 94.94 71 ASP A N 1
ATOM 556 C CA . ASP A 1 71 ? -4.128 -7.507 6.183 1.00 94.94 71 ASP A CA 1
ATOM 557 C C . ASP A 1 71 ? -4.898 -6.275 6.672 1.00 94.94 71 ASP A C 1
ATOM 559 O O . ASP A 1 71 ? -5.655 -6.3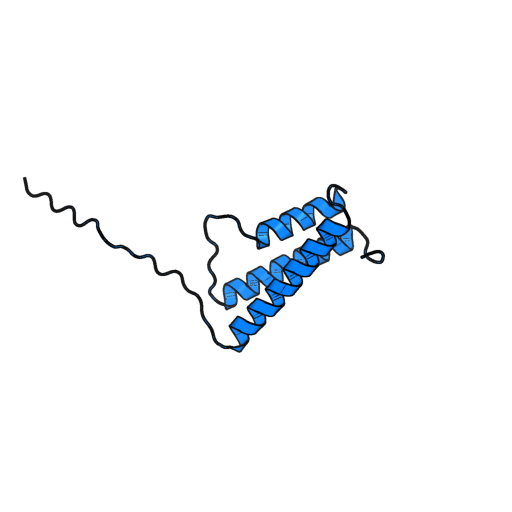52 7.636 1.00 94.94 71 ASP A O 1
ATOM 563 N N . LEU A 1 72 ? -4.779 -5.148 5.965 1.00 94.12 72 LEU A N 1
ATOM 564 C CA . LEU A 1 72 ? -5.527 -3.934 6.287 1.00 94.12 72 LEU A CA 1
ATOM 565 C C . LEU A 1 72 ? -7.031 -4.095 6.061 1.00 94.12 72 LEU A C 1
ATOM 567 O O . LEU A 1 72 ? -7.810 -3.627 6.887 1.00 94.12 72 LEU A O 1
ATOM 571 N N . HIS A 1 73 ? -7.451 -4.787 4.999 1.00 94.94 73 HIS A N 1
ATOM 572 C CA . HIS A 1 73 ? -8.862 -5.132 4.824 1.00 94.94 73 HIS A CA 1
ATOM 573 C C . HIS A 1 73 ? -9.382 -5.992 5.978 1.00 94.94 73 HIS A C 1
ATOM 575 O O . HIS A 1 73 ? -10.444 -5.693 6.505 1.00 94.94 73 HIS A O 1
ATOM 581 N N . ILE A 1 74 ? -8.613 -6.985 6.439 1.00 94.75 74 ILE A N 1
ATOM 582 C CA . ILE A 1 74 ? -8.992 -7.806 7.600 1.00 94.75 74 ILE A CA 1
ATOM 583 C C . ILE A 1 74 ? -9.166 -6.938 8.856 1.00 94.75 74 ILE A C 1
ATOM 585 O O . ILE A 1 74 ? -10.148 -7.100 9.575 1.00 94.75 74 ILE A O 1
ATOM 589 N N . VAL A 1 75 ? -8.242 -6.006 9.115 1.00 92.75 75 VAL A N 1
ATOM 590 C CA . VAL A 1 75 ? -8.317 -5.082 10.264 1.00 92.75 75 VAL A CA 1
ATOM 591 C C . VAL A 1 75 ? -9.568 -4.202 10.201 1.00 92.75 75 VAL A C 1
ATOM 593 O O . VAL A 1 75 ? -10.248 -4.024 11.215 1.00 92.75 75 VAL A O 1
ATOM 596 N N . LEU A 1 76 ? -9.876 -3.656 9.022 1.00 91.75 76 LEU A N 1
ATOM 597 C CA . LEU A 1 76 ? -11.054 -2.813 8.816 1.00 91.75 76 LEU A CA 1
ATOM 598 C C . LEU A 1 76 ? -12.352 -3.611 8.962 1.00 91.75 76 LEU A C 1
ATOM 600 O O . LEU A 1 76 ? -13.250 -3.181 9.686 1.00 91.75 76 LEU A O 1
ATOM 604 N N . ASP A 1 77 ? -12.426 -4.785 8.337 1.00 93.00 77 ASP A N 1
ATOM 605 C CA . ASP A 1 77 ? -13.600 -5.660 8.376 1.00 93.00 77 ASP A CA 1
ATOM 606 C C . ASP A 1 77 ? -13.861 -6.194 9.791 1.00 93.00 77 ASP A C 1
ATOM 608 O O . ASP A 1 77 ? -15.012 -6.390 10.181 1.00 93.00 77 ASP A O 1
ATOM 612 N N . SER A 1 78 ? -12.814 -6.375 10.604 1.00 92.25 78 SER A N 1
ATOM 613 C CA . SER A 1 78 ? -12.964 -6.778 12.005 1.00 92.25 78 SER A CA 1
ATOM 614 C C . SER A 1 78 ? -13.403 -5.634 12.932 1.00 92.25 78 SER A C 1
ATOM 616 O O . SER A 1 78 ? -13.574 -5.861 14.128 1.00 92.25 78 SER A O 1
ATOM 618 N N . GLY A 1 79 ? -13.509 -4.395 12.436 1.00 85.06 79 GLY A N 1
ATOM 619 C CA . GLY A 1 79 ? -13.818 -3.208 13.241 1.00 85.06 79 GLY A CA 1
ATOM 620 C C . GLY A 1 79 ? -12.682 -2.745 14.162 1.00 85.06 79 GLY A C 1
ATOM 621 O O . GLY A 1 79 ? -12.919 -1.962 15.086 1.00 85.06 79 GLY A O 1
ATOM 622 N N . THR A 1 80 ? -11.451 -3.214 13.938 1.00 85.50 80 THR A N 1
ATOM 623 C CA . THR A 1 80 ? -10.299 -2.861 14.776 1.00 85.50 80 THR A CA 1
ATOM 624 C C . THR A 1 80 ? -9.821 -1.447 14.450 1.00 85.50 80 THR A C 1
ATOM 626 O O . THR A 1 80 ? -9.627 -1.100 13.287 1.00 85.50 80 THR A O 1
ATOM 629 N N . LYS A 1 81 ? -9.575 -0.629 15.481 1.00 80.81 81 LYS A N 1
ATOM 630 C CA . LYS A 1 81 ? -8.955 0.698 15.344 1.00 80.81 81 LYS A CA 1
ATOM 631 C C . LYS A 1 81 ? -7.635 0.748 16.093 1.00 80.81 81 LYS A C 1
ATOM 633 O O . LYS A 1 81 ? -7.574 0.386 17.266 1.00 80.81 81 LYS A O 1
ATOM 638 N N . VAL A 1 82 ? -6.595 1.222 15.418 1.00 80.31 82 VAL A N 1
ATOM 639 C CA . VAL A 1 82 ? -5.263 1.399 16.005 1.00 80.31 82 VAL A CA 1
ATOM 640 C C . VAL A 1 82 ? -5.076 2.872 16.352 1.00 80.31 82 VAL A C 1
ATOM 642 O O . VAL A 1 82 ? -5.420 3.742 15.563 1.00 80.31 82 VAL A O 1
ATOM 645 N N . SER A 1 83 ? -4.532 3.170 17.529 1.00 78.00 83 SER A N 1
ATOM 646 C CA . SER A 1 83 ? -4.136 4.526 17.909 1.00 78.00 83 SER A CA 1
ATOM 647 C C . SER A 1 83 ? -2.853 4.490 18.736 1.00 78.00 83 SER A C 1
ATOM 649 O O . SER A 1 83 ? -2.620 3.569 19.520 1.00 78.00 83 SER A O 1
ATOM 651 N N . LEU A 1 84 ? -1.985 5.485 18.541 1.00 75.19 84 LEU A N 1
ATOM 652 C CA . LEU A 1 84 ? -0.812 5.664 19.393 1.00 75.19 84 LEU A CA 1
ATOM 653 C C . LEU A 1 84 ? -1.216 6.467 20.628 1.00 75.19 84 LEU A C 1
ATOM 655 O O . LEU A 1 84 ? -1.652 7.612 20.514 1.00 75.19 84 LEU A O 1
ATOM 659 N N . VAL A 1 85 ? -1.029 5.886 21.812 1.00 77.19 85 VAL A N 1
ATOM 660 C CA . VAL A 1 85 ? -1.167 6.604 23.082 1.00 77.19 85 VAL A CA 1
ATOM 661 C C . VAL A 1 85 ? 0.216 7.099 23.493 1.00 77.19 85 VAL A C 1
ATOM 663 O O . VAL A 1 85 ? 1.097 6.308 23.826 1.00 77.19 85 VAL A O 1
ATOM 666 N N . LEU A 1 86 ? 0.430 8.417 23.453 1.00 69.25 86 LEU A N 1
ATOM 667 C CA . LEU A 1 86 ? 1.646 9.026 23.994 1.00 69.25 86 LEU A CA 1
ATOM 668 C C . LEU A 1 86 ? 1.611 8.903 25.521 1.00 69.25 86 LEU A C 1
ATOM 670 O O . LEU A 1 86 ? 0.862 9.622 26.183 1.00 69.25 86 LEU A O 1
ATOM 674 N N . ASN A 1 87 ? 2.419 8.006 26.088 1.00 65.38 87 ASN A N 1
ATOM 675 C CA . ASN A 1 87 ? 2.560 7.908 27.536 1.00 65.38 87 ASN A CA 1
ATOM 676 C C . ASN A 1 87 ? 3.356 9.117 28.055 1.00 65.38 87 ASN A C 1
ATOM 678 O O . ASN A 1 87 ? 4.585 9.143 28.010 1.00 65.38 87 ASN A O 1
ATOM 682 N N . ARG A 1 88 ? 2.649 10.158 28.501 1.00 61.59 88 ARG A N 1
ATOM 683 C CA . ARG A 1 88 ? 3.243 11.376 29.063 1.00 61.59 88 ARG A CA 1
ATOM 684 C C . ARG A 1 88 ? 3.430 11.207 30.575 1.00 61.59 88 ARG A C 1
ATOM 686 O O . ARG A 1 88 ? 2.759 11.862 31.363 1.00 61.59 88 ARG A O 1
ATOM 693 N N . THR A 1 89 ? 4.324 10.314 30.995 1.00 61.56 89 THR A N 1
ATOM 694 C CA . THR A 1 89 ? 4.703 10.169 32.410 1.00 61.56 89 THR A CA 1
ATOM 695 C C . THR A 1 89 ? 6.046 10.841 32.684 1.00 61.56 89 THR A C 1
ATOM 697 O O . THR A 1 89 ? 7.073 10.358 32.219 1.00 61.56 89 THR A O 1
ATOM 700 N N . GLY A 1 90 ? 6.025 11.915 33.486 1.00 56.94 90 GLY A N 1
ATOM 701 C CA . GLY A 1 90 ? 7.148 12.282 34.358 1.00 56.94 90 GLY A CA 1
ATOM 702 C C . GLY A 1 90 ? 7.988 13.510 33.990 1.00 56.94 90 GLY A C 1
ATOM 703 O O . GLY A 1 90 ? 9.182 13.373 33.784 1.00 56.94 90 GLY A O 1
ATOM 704 N N . PHE A 1 91 ? 7.416 14.717 34.017 1.00 59.09 91 PHE A N 1
ATOM 705 C CA . PHE A 1 91 ? 8.180 15.919 34.396 1.00 59.09 91 PHE A CA 1
ATOM 706 C C . PHE A 1 91 ? 7.345 16.757 35.370 1.00 59.09 91 PHE A C 1
ATOM 708 O O . PHE A 1 91 ? 6.810 17.810 35.039 1.00 59.09 91 PHE A O 1
ATOM 715 N N . ALA A 1 92 ? 7.213 16.249 36.597 1.00 56.75 92 ALA A N 1
ATOM 716 C CA . ALA A 1 92 ? 6.898 17.074 37.756 1.00 56.75 92 ALA A CA 1
ATOM 717 C C . ALA A 1 92 ? 8.223 17.647 38.283 1.00 56.75 92 ALA A C 1
ATOM 719 O O . ALA A 1 92 ? 8.792 17.156 39.253 1.00 56.75 92 ALA A O 1
ATOM 720 N N . GLY A 1 93 ? 8.755 18.647 37.581 1.00 54.22 93 GLY A N 1
ATOM 721 C CA . GLY A 1 93 ? 9.840 19.482 38.084 1.00 54.22 93 GLY A CA 1
ATOM 722 C C . GLY A 1 93 ? 9.261 20.524 39.031 1.00 54.22 93 GLY A C 1
ATOM 723 O O . GLY A 1 93 ? 9.018 21.655 38.626 1.00 54.22 93 GLY A O 1
ATOM 724 N N . GLY A 1 94 ? 8.977 20.125 40.271 1.00 55.28 94 GLY A N 1
ATOM 725 C CA . GLY A 1 94 ? 8.791 21.074 41.359 1.00 55.28 94 GLY A CA 1
ATOM 726 C C . GLY A 1 94 ? 10.148 21.665 41.723 1.00 55.28 94 GLY A C 1
ATOM 727 O O . GLY A 1 94 ? 11.011 20.951 42.223 1.00 55.28 94 GLY A O 1
ATOM 728 N N . SER A 1 95 ? 10.339 22.954 41.471 1.00 56.03 95 SER A N 1
ATOM 729 C CA . SER A 1 95 ? 11.469 23.723 41.991 1.00 56.03 95 SER A CA 1
ATOM 730 C C . SER A 1 95 ? 10.922 24.892 42.804 1.00 56.03 95 SER A C 1
ATOM 732 O O . SER A 1 95 ? 10.641 25.956 42.260 1.00 56.03 95 SER A O 1
ATOM 734 N N . ASN A 1 96 ? 10.749 24.650 44.104 1.00 53.28 96 ASN A N 1
ATOM 735 C CA . ASN A 1 96 ? 10.825 25.680 45.134 1.00 53.28 96 ASN A CA 1
ATOM 736 C C . ASN A 1 96 ? 12.197 25.534 45.793 1.00 53.28 96 ASN A C 1
ATOM 738 O O . ASN A 1 96 ? 12.357 24.657 46.639 1.00 53.28 96 ASN A O 1
ATOM 742 N N . PHE A 1 97 ? 13.148 26.368 45.381 1.00 52.34 97 PHE A N 1
ATOM 743 C CA . PHE A 1 97 ? 14.263 26.872 46.182 1.00 52.34 97 PHE A CA 1
ATOM 744 C C . PHE A 1 97 ? 14.656 28.235 45.620 1.00 52.34 97 PHE A C 1
ATOM 746 O O . PHE A 1 97 ? 14.720 28.343 44.374 1.00 52.34 97 PHE A O 1
#